Protein AF-G0V3M5-F1 (afdb_monomer_lite)

Structure (mmCIF, N/CA/C/O backbone):
data_AF-G0V3M5-F1
#
_entry.id   AF-G0V3M5-F1
#
loop_
_atom_site.group_PDB
_atom_site.id
_atom_site.type_symbol
_atom_site.label_atom_id
_atom_site.label_alt_id
_atom_site.label_comp_id
_atom_site.label_asym_id
_atom_site.label_entity_id
_atom_site.label_seq_id
_atom_site.pdbx_PDB_ins_code
_atom_site.Cartn_x
_atom_site.Cartn_y
_atom_site.Cartn_z
_atom_site.occupancy
_atom_site.B_iso_or_equiv
_atom_site.auth_seq_id
_atom_site.auth_comp_id
_atom_site.auth_asym_id
_atom_site.auth_atom_id
_atom_site.pdbx_PDB_model_num
ATOM 1 N N . MET A 1 1 ? 0.904 14.047 -13.981 1.00 62.62 1 MET A N 1
ATOM 2 C CA . MET A 1 1 ? 0.306 12.936 -13.201 1.00 62.62 1 MET A CA 1
ATOM 3 C C . MET A 1 1 ? 0.447 13.258 -11.720 1.00 62.62 1 MET A C 1
ATOM 5 O O . MET A 1 1 ? 1.493 13.767 -11.342 1.00 62.62 1 MET A O 1
ATOM 9 N N . LYS A 1 2 ? -0.575 13.014 -10.887 1.00 81.75 2 LYS A N 1
ATOM 10 C CA . LYS A 1 2 ? -0.431 13.123 -9.425 1.00 81.75 2 LYS A CA 1
ATOM 11 C C . LYS A 1 2 ? 0.269 11.858 -8.929 1.00 81.75 2 LYS A C 1
ATOM 13 O O . LYS A 1 2 ? -0.307 10.771 -9.003 1.00 81.75 2 LYS A O 1
ATOM 18 N N . GLY A 1 3 ? 1.508 11.997 -8.483 1.00 91.19 3 GLY A N 1
ATOM 19 C CA . GLY A 1 3 ? 2.320 10.881 -8.019 1.00 91.19 3 GLY A CA 1
ATOM 20 C C . GLY A 1 3 ? 3.191 11.259 -6.835 1.00 91.19 3 GLY A C 1
ATOM 21 O O . GLY A 1 3 ? 3.310 12.428 -6.476 1.00 91.19 3 GLY A O 1
ATOM 22 N N . GLU A 1 4 ? 3.764 10.241 -6.214 1.00 96.38 4 GLU A N 1
ATOM 23 C CA . GLU A 1 4 ? 4.657 10.360 -5.067 1.00 96.38 4 GLU A CA 1
ATOM 24 C C . GLU A 1 4 ? 5.921 9.543 -5.343 1.00 96.38 4 GLU A C 1
ATOM 26 O O . GLU A 1 4 ? 5.825 8.427 -5.849 1.00 96.38 4 GLU A O 1
ATOM 31 N N . GLY A 1 5 ? 7.095 10.083 -5.009 1.00 97.88 5 GLY A N 1
ATOM 32 C CA . GLY A 1 5 ? 8.361 9.367 -5.171 1.00 97.88 5 GLY A CA 1
ATOM 33 C C . GLY A 1 5 ? 8.412 8.088 -4.331 1.00 97.88 5 GLY A C 1
ATOM 34 O O . GLY A 1 5 ? 7.987 8.078 -3.171 1.00 97.88 5 GLY A O 1
ATOM 35 N N . VAL A 1 6 ? 8.952 7.016 -4.911 1.00 98.00 6 VAL A N 1
ATOM 36 C CA . VAL A 1 6 ? 9.089 5.701 -4.273 1.00 98.00 6 VAL A CA 1
ATOM 37 C C . VAL A 1 6 ? 10.515 5.174 -4.443 1.00 98.00 6 VAL A C 1
ATOM 39 O O . VAL A 1 6 ? 11.160 5.418 -5.462 1.00 98.00 6 VAL A O 1
ATOM 42 N N . SER A 1 7 ? 11.037 4.463 -3.439 1.00 97.94 7 SER A N 1
ATOM 43 C CA . SER A 1 7 ? 12.402 3.937 -3.508 1.00 97.94 7 SER A CA 1
ATOM 44 C C . SER A 1 7 ? 12.524 2.850 -4.575 1.00 97.94 7 SER A C 1
ATOM 46 O O . SER A 1 7 ? 11.637 2.006 -4.730 1.00 97.94 7 SER A O 1
ATOM 48 N N . LEU A 1 8 ? 13.671 2.802 -5.260 1.00 97.62 8 LEU A N 1
ATOM 49 C CA . LEU A 1 8 ? 13.979 1.732 -6.212 1.00 97.62 8 LEU A CA 1
ATOM 50 C C . LEU A 1 8 ? 13.860 0.344 -5.571 1.00 97.62 8 LEU A C 1
ATOM 52 O O . LEU A 1 8 ? 13.406 -0.602 -6.211 1.00 97.62 8 LEU A O 1
ATOM 56 N N . LYS A 1 9 ? 14.238 0.224 -4.293 1.00 98.00 9 LYS A N 1
ATOM 57 C CA . LYS A 1 9 ? 14.103 -1.016 -3.526 1.00 98.00 9 LYS A CA 1
ATOM 58 C C . LYS A 1 9 ? 12.649 -1.490 -3.481 1.00 98.00 9 LYS A C 1
ATOM 60 O O . LYS A 1 9 ? 12.415 -2.665 -3.746 1.00 98.00 9 LYS A O 1
ATOM 65 N N . THR A 1 10 ? 11.695 -0.597 -3.220 1.00 98.38 10 THR A N 1
ATOM 66 C CA . THR A 1 10 ? 10.259 -0.926 -3.220 1.00 98.38 10 THR A CA 1
ATOM 67 C C . THR A 1 10 ? 9.824 -1.448 -4.592 1.00 98.38 10 THR A C 1
ATOM 69 O O . THR A 1 10 ? 9.231 -2.520 -4.693 1.00 98.38 10 THR A O 1
ATOM 72 N N . VAL A 1 11 ? 10.183 -0.730 -5.664 1.00 98.44 11 VAL A N 1
ATOM 73 C CA . VAL A 1 11 ? 9.822 -1.102 -7.043 1.00 98.44 11 VAL A CA 1
ATOM 74 C C . VAL A 1 11 ? 10.392 -2.473 -7.407 1.00 98.44 11 VAL A C 1
ATOM 76 O O . VAL A 1 11 ? 9.650 -3.330 -7.874 1.00 98.44 11 VAL A O 1
ATOM 79 N N . LYS A 1 12 ? 11.675 -2.728 -7.113 1.00 98.12 12 LYS A N 1
ATOM 80 C CA . LYS A 1 12 ? 12.332 -4.022 -7.372 1.00 98.12 12 LYS A CA 1
ATOM 81 C C . LYS A 1 12 ? 11.656 -5.203 -6.670 1.00 98.12 12 LYS A C 1
ATOM 83 O O . LYS A 1 12 ? 11.641 -6.297 -7.219 1.00 98.12 12 LYS A O 1
ATOM 88 N N . HIS A 1 13 ? 11.120 -5.009 -5.465 1.00 98.25 13 HIS A N 1
ATOM 89 C CA . HIS A 1 13 ? 10.474 -6.099 -4.726 1.00 98.25 13 HIS A CA 1
ATOM 90 C C . HIS A 1 13 ? 9.042 -6.370 -5.200 1.00 98.25 13 HIS A C 1
ATOM 92 O O . HIS A 1 13 ? 8.600 -7.522 -5.152 1.00 98.25 13 HIS A O 1
ATOM 98 N N . LEU A 1 14 ? 8.323 -5.334 -5.644 1.00 98.50 14 LEU A N 1
ATOM 99 C CA . LEU A 1 14 ? 6.891 -5.412 -5.939 1.00 98.50 14 LEU A CA 1
ATOM 100 C C . LEU A 1 14 ? 6.554 -5.576 -7.417 1.00 98.50 14 LEU A C 1
ATOM 102 O O . LEU A 1 14 ? 5.487 -6.109 -7.717 1.00 98.50 14 LEU A O 1
ATOM 106 N N . VAL A 1 15 ? 7.430 -5.158 -8.326 1.00 98.62 15 VAL A N 1
ATOM 107 C CA . VAL A 1 15 ? 7.317 -5.503 -9.746 1.00 98.62 15 VAL A CA 1
ATOM 108 C C . VAL A 1 15 ? 7.623 -6.995 -9.920 1.00 98.62 15 VAL A C 1
ATOM 110 O O . VAL A 1 15 ? 8.511 -7.538 -9.257 1.00 98.62 15 VAL A O 1
ATOM 113 N N . LYS A 1 16 ? 6.838 -7.677 -10.760 1.00 98.50 16 LYS A N 1
ATOM 114 C CA . LYS A 1 16 ? 6.982 -9.108 -11.055 1.00 98.50 16 LYS A CA 1
ATOM 115 C C . LYS A 1 16 ? 8.360 -9.425 -11.640 1.00 98.50 16 LYS A C 1
ATOM 117 O O . LYS A 1 16 ? 8.959 -8.611 -12.338 1.00 98.50 16 LYS A O 1
ATOM 122 N N . GLU A 1 17 ? 8.864 -10.617 -11.336 1.00 96.31 17 GLU A N 1
ATOM 123 C CA . GLU A 1 17 ? 10.226 -11.040 -11.682 1.00 96.31 17 GLU A CA 1
ATOM 124 C C . GLU A 1 17 ? 10.474 -11.145 -13.196 1.00 96.31 17 GLU A C 1
ATOM 126 O O . GLU A 1 17 ? 11.623 -11.120 -13.631 1.00 96.31 17 GLU A O 1
ATOM 131 N N . ASP A 1 18 ? 9.415 -11.237 -14.004 1.00 96.69 18 ASP A N 1
ATOM 132 C CA . ASP A 1 18 ? 9.469 -11.282 -15.468 1.00 96.69 18 ASP A CA 1
ATOM 133 C C . ASP A 1 18 ? 9.670 -9.898 -16.118 1.00 96.69 18 ASP A C 1
ATOM 135 O O . ASP A 1 18 ? 9.758 -9.793 -17.343 1.00 96.69 18 ASP A O 1
ATOM 139 N N . LYS A 1 19 ? 9.765 -8.825 -15.320 1.00 97.44 19 LYS A N 1
ATOM 140 C CA . LYS A 1 19 ? 9.989 -7.452 -15.791 1.00 9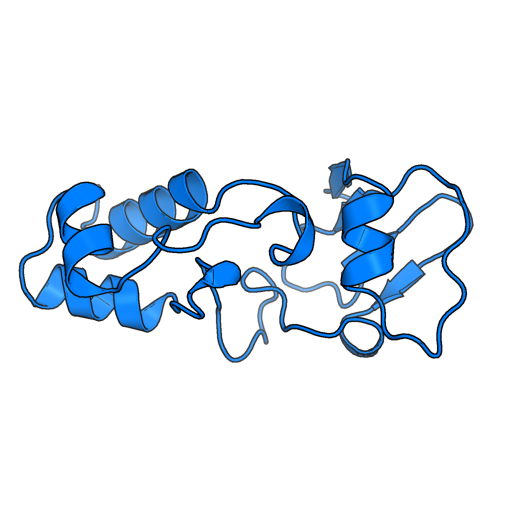7.44 19 LYS A CA 1
ATOM 141 C C . LYS A 1 19 ? 11.376 -6.941 -15.397 1.00 97.44 19 LYS A C 1
ATOM 143 O O . LYS A 1 19 ? 11.836 -7.106 -14.269 1.00 97.44 19 LYS A O 1
ATOM 148 N N . LEU A 1 20 ? 12.030 -6.233 -16.320 1.00 96.19 20 LEU A N 1
ATOM 149 C CA . LEU A 1 20 ? 13.317 -5.585 -16.063 1.00 96.19 20 LEU A CA 1
ATOM 150 C C . LEU A 1 20 ? 13.132 -4.252 -15.328 1.00 96.19 20 LEU A C 1
ATOM 152 O O . LEU A 1 20 ? 12.690 -3.276 -15.931 1.00 96.19 20 LEU A O 1
ATOM 156 N N . VAL A 1 21 ? 13.578 -4.179 -14.071 1.00 97.44 21 VAL A N 1
ATOM 157 C CA . VAL A 1 21 ? 13.591 -2.932 -13.290 1.00 97.44 21 VAL A CA 1
ATOM 158 C C . VAL A 1 21 ? 14.910 -2.177 -13.450 1.00 97.44 21 VAL A C 1
ATOM 160 O O . VAL A 1 21 ? 15.922 -2.539 -12.848 1.00 97.44 21 VAL A O 1
ATOM 163 N N . LYS A 1 22 ? 14.885 -1.093 -14.238 1.00 97.00 22 LYS A N 1
ATOM 164 C CA . LYS A 1 22 ? 16.022 -0.171 -14.421 1.00 97.00 22 LYS A CA 1
ATOM 165 C C . LYS A 1 22 ? 16.311 0.634 -13.150 1.00 97.00 22 LYS A C 1
ATOM 167 O O . LYS A 1 22 ? 15.383 0.938 -12.402 1.00 97.00 22 LYS A O 1
ATOM 172 N N . ASP A 1 23 ? 17.571 1.014 -12.946 1.00 97.12 23 ASP A N 1
ATOM 173 C CA . ASP A 1 23 ? 18.017 1.901 -11.862 1.00 97.12 23 ASP A CA 1
ATOM 174 C C . ASP A 1 23 ? 17.672 3.365 -12.188 1.00 97.12 23 ASP A C 1
ATOM 176 O O . ASP A 1 23 ? 18.451 4.086 -12.805 1.00 97.12 23 ASP A O 1
ATOM 180 N N . LEU A 1 24 ? 16.434 3.754 -11.877 1.00 96.56 24 LEU A N 1
ATOM 181 C CA . LEU A 1 24 ? 15.848 5.063 -12.170 1.00 96.56 24 LEU A CA 1
ATOM 182 C C . LEU A 1 24 ? 15.083 5.589 -10.952 1.00 96.56 24 LEU A C 1
ATOM 184 O O . LEU A 1 24 ? 14.724 4.837 -10.040 1.00 96.56 24 LEU A O 1
ATOM 188 N N . ASN A 1 25 ? 14.754 6.880 -10.984 1.00 97.06 25 ASN A N 1
ATOM 189 C CA . ASN A 1 25 ? 13.802 7.469 -10.051 1.00 97.06 25 ASN A CA 1
ATOM 190 C C . ASN A 1 25 ? 12.377 7.097 -10.464 1.00 97.06 25 ASN A C 1
ATOM 192 O O . ASN A 1 25 ? 11.934 7.431 -11.562 1.00 97.06 25 ASN A O 1
ATOM 196 N N . TYR A 1 26 ? 11.654 6.428 -9.568 1.00 98.25 26 TYR A N 1
ATOM 197 C CA . TYR A 1 26 ? 10.266 6.044 -9.794 1.00 98.25 26 TYR A CA 1
ATOM 198 C C . TYR A 1 26 ? 9.313 6.854 -8.925 1.00 98.25 26 TYR A C 1
ATOM 200 O O . TYR A 1 26 ? 9.624 7.267 -7.806 1.00 98.25 26 TYR A O 1
ATOM 208 N N . SER A 1 27 ? 8.101 7.019 -9.435 1.00 98.44 27 SER A N 1
ATOM 209 C CA . SER A 1 27 ? 6.949 7.518 -8.700 1.00 98.44 27 SER A CA 1
ATOM 210 C C . SER A 1 27 ? 5.809 6.510 -8.758 1.00 98.44 27 SER A C 1
ATOM 212 O O . SER A 1 27 ? 5.647 5.797 -9.747 1.00 98.44 27 SER A O 1
ATOM 214 N N . ILE A 1 28 ? 4.995 6.465 -7.706 1.00 98.44 28 ILE A N 1
ATOM 215 C CA . ILE A 1 28 ? 3.725 5.743 -7.704 1.00 98.44 28 ILE A CA 1
ATOM 216 C C . ILE A 1 28 ? 2.598 6.677 -8.160 1.00 98.44 28 ILE A C 1
ATOM 218 O O . ILE A 1 28 ? 2.472 7.801 -7.672 1.00 98.44 28 ILE A O 1
ATOM 222 N N . CYS A 1 29 ? 1.774 6.234 -9.107 1.00 98.12 29 CYS A N 1
ATOM 223 C CA . CYS A 1 29 ? 0.619 6.987 -9.587 1.00 98.12 29 CYS A CA 1
ATOM 224 C C . CYS A 1 29 ? -0.543 6.863 -8.595 1.00 98.12 29 CYS A C 1
ATOM 226 O O . CYS A 1 29 ? -1.059 5.767 -8.381 1.00 98.12 29 CYS A O 1
ATOM 228 N N . LEU A 1 30 ? -0.992 7.993 -8.042 1.00 96.62 30 LEU A N 1
ATOM 229 C CA . LEU A 1 30 ? -2.044 8.054 -7.019 1.00 96.62 30 LEU A CA 1
ATOM 230 C C . LEU A 1 30 ? -3.458 8.234 -7.591 1.00 96.62 30 LEU A C 1
ATOM 232 O O . LEU A 1 30 ? -4.408 8.357 -6.827 1.00 96.62 30 LEU A O 1
ATOM 236 N N . ASN A 1 31 ? -3.615 8.292 -8.916 1.00 96.69 31 ASN A N 1
ATOM 237 C CA . ASN A 1 31 ? -4.940 8.342 -9.531 1.00 96.69 31 ASN A CA 1
ATOM 238 C C . ASN A 1 31 ? -5.619 6.967 -9.405 1.00 96.69 31 ASN A C 1
ATOM 240 O O . ASN A 1 31 ? -5.057 5.967 -9.861 1.00 96.69 31 ASN A O 1
ATOM 244 N N . GLU A 1 32 ? -6.803 6.933 -8.793 1.00 96.50 32 GLU A N 1
ATOM 245 C CA . GLU A 1 32 ? -7.567 5.711 -8.521 1.00 96.50 32 GLU A CA 1
ATOM 246 C C . GLU A 1 32 ? -8.050 5.020 -9.805 1.00 96.50 32 GLU A C 1
ATOM 248 O O . GLU A 1 32 ? -8.129 3.794 -9.840 1.00 96.50 32 GLU A O 1
ATOM 253 N N . ASP A 1 33 ? -8.298 5.803 -10.861 1.00 96.31 33 ASP A N 1
ATOM 254 C CA . ASP A 1 33 ? -8.810 5.353 -12.167 1.00 96.31 33 ASP A CA 1
ATOM 255 C C . ASP A 1 33 ? -7.712 5.025 -13.182 1.00 96.31 33 ASP A C 1
ATOM 257 O O . ASP A 1 33 ? -7.981 4.738 -14.346 1.00 96.31 33 ASP A O 1
ATOM 261 N N . CYS A 1 34 ? -6.448 5.109 -12.768 1.00 96.31 34 CYS A N 1
ATOM 262 C CA . CYS A 1 34 ? -5.311 4.877 -13.645 1.00 96.31 34 CYS A CA 1
ATOM 263 C C . CYS A 1 34 ? -4.689 3.505 -13.386 1.00 96.31 34 CYS A C 1
ATOM 265 O O . CYS A 1 34 ? -4.255 3.222 -12.267 1.00 96.31 34 CYS A O 1
ATOM 267 N N . ASP A 1 35 ? -4.540 2.701 -14.439 1.00 97.69 35 ASP A N 1
ATOM 268 C CA . ASP A 1 35 ? -3.913 1.376 -14.354 1.00 97.69 35 ASP A CA 1
ATOM 269 C C . ASP A 1 35 ? -2.407 1.419 -14.078 1.00 97.69 35 ASP A C 1
ATOM 271 O O . ASP A 1 35 ? -1.825 0.409 -13.688 1.00 97.69 35 ASP A O 1
ATOM 275 N N . VAL A 1 36 ? -1.761 2.574 -14.260 1.00 98.25 36 VAL A N 1
ATOM 276 C CA . VAL A 1 36 ? -0.348 2.757 -13.918 1.00 98.25 36 VAL A CA 1
ATOM 277 C C . VAL A 1 36 ? -0.173 2.658 -12.407 1.00 98.25 36 VAL A C 1
ATOM 279 O O . VAL A 1 36 ? -0.853 3.347 -11.643 1.00 98.25 36 VAL A O 1
ATOM 282 N N . VAL A 1 37 ? 0.776 1.831 -11.976 1.00 98.44 37 VAL A N 1
ATOM 283 C CA . VAL A 1 37 ? 1.226 1.748 -10.586 1.00 98.44 37 VAL A CA 1
ATOM 284 C C . VAL A 1 37 ? 2.506 2.547 -10.432 1.00 98.44 37 VAL A C 1
ATOM 286 O O . VAL A 1 37 ? 2.473 3.582 -9.777 1.00 98.44 37 VAL A O 1
ATOM 289 N N . TYR A 1 38 ? 3.591 2.135 -11.081 1.00 98.62 38 TYR A N 1
ATOM 290 C CA . TYR A 1 38 ? 4.877 2.828 -11.021 1.00 98.62 38 TYR A CA 1
ATOM 291 C C . TYR A 1 38 ? 5.238 3.420 -12.373 1.00 98.62 38 TYR A C 1
ATOM 293 O O . TYR A 1 38 ? 4.935 2.838 -13.412 1.00 98.62 38 TYR A O 1
ATOM 301 N N . TYR A 1 39 ? 5.916 4.558 -12.362 1.00 98.19 39 TYR A N 1
ATOM 302 C CA . TYR A 1 39 ? 6.441 5.170 -13.573 1.00 98.19 39 TYR A CA 1
ATOM 303 C C . TYR A 1 39 ? 7.750 5.907 -13.298 1.00 98.19 39 TYR A C 1
ATOM 305 O O . TYR A 1 39 ? 7.975 6.407 -12.194 1.00 98.19 39 TYR A O 1
ATOM 313 N N . SER A 1 40 ? 8.595 5.961 -14.315 1.00 97.06 40 SER A N 1
ATOM 314 C CA . SER A 1 40 ? 9.746 6.849 -14.457 1.00 97.06 40 SER A CA 1
ATOM 315 C C . SER A 1 40 ? 9.644 7.556 -15.814 1.00 97.06 40 SER A C 1
ATOM 317 O O . SER A 1 40 ? 8.634 7.411 -16.507 1.00 97.06 40 SER A O 1
ATOM 319 N N . ASP A 1 41 ? 10.675 8.301 -16.208 1.00 92.88 41 ASP A N 1
ATOM 320 C CA . ASP A 1 41 ? 10.718 8.953 -17.525 1.00 92.88 41 ASP A CA 1
ATOM 321 C C . ASP A 1 41 ? 10.748 7.940 -18.691 1.00 92.88 41 ASP A C 1
ATOM 323 O O . ASP A 1 41 ? 10.246 8.230 -19.773 1.00 92.88 41 ASP A O 1
ATOM 327 N N . ASP A 1 42 ? 11.254 6.724 -18.446 1.00 94.62 42 ASP A N 1
ATOM 328 C CA . ASP A 1 42 ? 11.495 5.705 -19.480 1.00 94.62 42 ASP A CA 1
ATOM 329 C C . ASP A 1 42 ? 10.612 4.456 -19.360 1.00 94.62 42 ASP A C 1
ATOM 331 O O . ASP A 1 42 ? 10.534 3.656 -20.296 1.00 94.62 42 ASP A O 1
ATOM 335 N N . VAL A 1 43 ? 10.048 4.193 -18.177 1.00 96.81 43 VAL A N 1
ATOM 336 C CA . VAL A 1 43 ? 9.425 2.901 -17.860 1.00 96.81 43 VAL A CA 1
ATOM 337 C C . VAL A 1 43 ? 8.122 3.101 -17.106 1.00 96.81 43 VAL A C 1
ATOM 339 O O . VAL A 1 43 ? 8.027 3.923 -16.198 1.00 96.81 43 VAL A O 1
ATOM 342 N N . ILE A 1 44 ? 7.119 2.298 -17.452 1.00 98.06 44 ILE A N 1
ATOM 343 C CA . ILE A 1 44 ? 5.813 2.264 -16.798 1.00 98.06 44 ILE A CA 1
ATOM 344 C C . ILE A 1 44 ? 5.513 0.821 -16.396 1.00 98.06 44 ILE A C 1
ATOM 346 O O . ILE A 1 44 ? 5.666 -0.089 -17.205 1.00 98.06 44 ILE A O 1
ATOM 350 N N . TYR A 1 45 ? 5.034 0.639 -15.168 1.00 98.56 45 TYR A N 1
ATOM 351 C CA . TYR A 1 45 ? 4.487 -0.618 -14.664 1.00 98.56 45 TYR A CA 1
ATOM 352 C C . TYR A 1 45 ? 3.022 -0.422 -14.298 1.00 98.56 45 TYR A C 1
ATOM 354 O O . TYR A 1 45 ? 2.675 0.486 -13.532 1.00 98.56 45 TYR A O 1
ATOM 362 N N . LYS A 1 46 ? 2.155 -1.273 -14.836 1.00 98.56 46 LYS A N 1
ATOM 363 C CA . LYS A 1 46 ? 0.714 -1.274 -14.579 1.00 98.56 46 LYS A CA 1
ATOM 364 C C . LYS A 1 46 ? 0.347 -2.227 -13.442 1.00 98.56 46 LYS A C 1
ATOM 366 O O . LYS A 1 46 ? 1.188 -2.962 -12.930 1.00 98.56 46 LYS A O 1
ATOM 371 N N . LYS A 1 47 ? -0.933 -2.244 -13.060 1.00 98.31 47 LYS A N 1
ATOM 372 C CA . LYS A 1 47 ? -1.496 -3.177 -12.063 1.00 98.31 47 LYS A CA 1
ATOM 373 C C . LYS A 1 47 ? -1.128 -4.638 -12.347 1.00 98.31 47 LYS A C 1
ATOM 375 O O . LYS A 1 47 ? -0.839 -5.384 -11.421 1.00 98.31 47 LYS A O 1
ATOM 380 N N . GLU A 1 48 ? -1.106 -5.033 -13.616 1.00 97.75 48 GLU A N 1
ATOM 381 C CA . GLU A 1 48 ? -0.749 -6.393 -14.035 1.00 97.75 48 GLU A CA 1
ATOM 382 C C . GLU A 1 48 ? 0.743 -6.720 -13.887 1.00 97.75 48 GLU A C 1
ATOM 384 O O . GLU A 1 48 ? 1.094 -7.895 -13.838 1.00 97.75 48 GLU A O 1
ATOM 389 N N . ASP A 1 49 ? 1.615 -5.718 -13.774 1.00 98.62 49 ASP A N 1
ATOM 390 C CA . ASP A 1 49 ? 3.065 -5.892 -13.641 1.00 98.62 49 ASP A CA 1
ATOM 391 C C . ASP A 1 49 ? 3.523 -5.970 -12.176 1.00 98.62 49 ASP A C 1
ATOM 393 O O . ASP A 1 49 ? 4.706 -6.182 -11.913 1.00 98.62 49 ASP A O 1
ATOM 397 N N . VAL A 1 50 ? 2.617 -5.789 -11.208 1.00 98.38 50 VAL A N 1
ATOM 398 C CA . VAL A 1 50 ? 2.938 -5.803 -9.772 1.00 98.38 50 VAL A CA 1
ATOM 399 C C . VAL A 1 50 ? 2.337 -7.011 -9.055 1.00 98.38 50 VAL A C 1
ATOM 401 O O . VAL A 1 50 ? 1.322 -7.573 -9.463 1.00 98.38 50 VAL A O 1
ATOM 404 N N . LYS A 1 51 ? 2.985 -7.438 -7.969 1.00 98.38 51 LYS A N 1
ATOM 405 C CA . LYS A 1 51 ? 2.650 -8.660 -7.214 1.00 98.38 51 LYS A CA 1
ATOM 406 C C . LYS A 1 51 ? 1.426 -8.521 -6.308 1.00 98.38 51 LYS A C 1
ATOM 408 O O . LYS A 1 51 ? 0.908 -9.527 -5.830 1.00 98.38 51 LYS A O 1
ATOM 413 N N . VAL A 1 52 ? 0.992 -7.293 -6.023 1.00 98.06 52 VAL A N 1
ATOM 414 C CA . VAL A 1 52 ? -0.078 -7.002 -5.058 1.00 98.06 52 VAL A CA 1
ATOM 415 C C . VAL A 1 52 ? -1.073 -5.987 -5.624 1.00 98.06 52 VAL A C 1
ATOM 417 O O . VAL A 1 52 ? -0.662 -5.075 -6.345 1.00 98.06 52 VAL A O 1
ATOM 420 N N . PRO A 1 53 ? -2.369 -6.087 -5.274 1.00 98.06 53 PRO A N 1
ATOM 421 C CA . PRO A 1 53 ? -3.328 -5.033 -5.579 1.00 98.06 53 PRO A CA 1
ATOM 422 C C . PRO A 1 53 ? -2.959 -3.756 -4.818 1.00 98.06 53 PRO A C 1
ATOM 424 O O . PRO A 1 53 ? -2.567 -3.807 -3.653 1.00 98.06 53 PRO A O 1
ATOM 427 N N . VAL A 1 54 ? -3.099 -2.601 -5.464 1.00 98.00 54 VAL A N 1
ATOM 428 C CA . VAL A 1 54 ? -2.775 -1.299 -4.866 1.00 98.00 54 VAL A CA 1
ATOM 429 C C . VAL A 1 54 ? -4.055 -0.684 -4.309 1.00 98.00 54 VAL A C 1
ATOM 431 O O . VAL A 1 54 ? -4.882 -0.222 -5.080 1.00 98.00 54 VAL A O 1
ATOM 434 N N . TRP A 1 55 ? -4.225 -0.684 -2.984 1.00 97.12 55 TRP A N 1
ATOM 435 C CA . TRP A 1 55 ? -5.515 -0.449 -2.302 1.00 97.12 55 TRP A CA 1
ATOM 436 C C . TRP A 1 55 ? -6.310 0.797 -2.715 1.00 97.12 55 TRP A C 1
ATOM 438 O O . TRP A 1 55 ? -7.536 0.775 -2.642 1.00 97.12 55 TRP A O 1
ATOM 448 N N . PHE A 1 56 ? -5.637 1.871 -3.134 1.00 95.44 56 PHE A N 1
ATOM 449 C CA . PHE A 1 56 ? -6.281 3.116 -3.563 1.00 95.44 56 PHE A CA 1
ATOM 450 C C . PHE A 1 56 ? -6.658 3.123 -5.053 1.00 95.44 56 PHE A C 1
ATOM 452 O O . PHE A 1 56 ? -7.167 4.118 -5.550 1.00 95.44 56 PHE A O 1
ATOM 459 N N . LYS A 1 57 ? -6.404 2.048 -5.804 1.00 97.25 57 LYS A N 1
ATOM 460 C CA . LYS A 1 57 ? -6.975 1.869 -7.145 1.00 97.25 57 LYS A CA 1
ATOM 461 C C . LYS A 1 57 ? -8.437 1.459 -7.009 1.00 97.25 57 LYS A C 1
ATOM 463 O O . LYS A 1 57 ? -8.770 0.660 -6.132 1.00 97.25 57 LYS A O 1
ATOM 468 N N . ARG A 1 58 ? -9.311 2.006 -7.860 1.00 96.00 58 ARG A N 1
ATOM 469 C CA . ARG A 1 58 ? -10.770 1.847 -7.732 1.00 96.00 58 ARG A CA 1
ATOM 470 C C . ARG A 1 58 ? -11.189 0.377 -7.666 1.00 96.00 58 ARG A C 1
ATOM 472 O O . ARG A 1 58 ? -12.036 0.018 -6.852 1.00 96.00 58 ARG A O 1
ATOM 479 N N . ASP A 1 59 ? -10.568 -0.454 -8.494 1.00 95.94 59 ASP A N 1
ATOM 480 C CA . ASP A 1 59 ? -10.839 -1.882 -8.655 1.00 95.94 59 ASP A CA 1
ATOM 481 C C . ASP A 1 59 ? -9.935 -2.791 -7.804 1.00 95.94 59 ASP A C 1
ATOM 483 O O . ASP A 1 59 ? -9.911 -4.005 -8.003 1.00 95.94 59 ASP A O 1
ATOM 487 N N . ALA A 1 60 ? -9.182 -2.236 -6.847 1.00 97.31 60 ALA A N 1
ATOM 488 C CA . ALA A 1 60 ? -8.313 -3.028 -5.990 1.00 97.31 60 ALA A CA 1
ATOM 489 C C . ALA A 1 60 ? -9.115 -4.038 -5.161 1.00 97.31 60 ALA A C 1
ATOM 491 O O . ALA A 1 60 ? -9.967 -3.667 -4.351 1.00 97.31 60 ALA A O 1
ATOM 492 N N . ASN A 1 61 ? -8.791 -5.318 -5.332 1.00 96.31 61 ASN A N 1
ATOM 493 C CA . ASN A 1 61 ? -9.376 -6.403 -4.565 1.00 96.31 61 ASN A CA 1
ATOM 494 C C . ASN A 1 61 ? -8.312 -7.469 -4.237 1.00 96.31 61 ASN A C 1
ATOM 496 O O . ASN A 1 61 ? -7.742 -8.051 -5.161 1.00 96.31 61 ASN A O 1
ATOM 500 N N . PRO A 1 62 ? -8.045 -7.753 -2.950 1.00 97.62 62 PRO A N 1
ATOM 501 C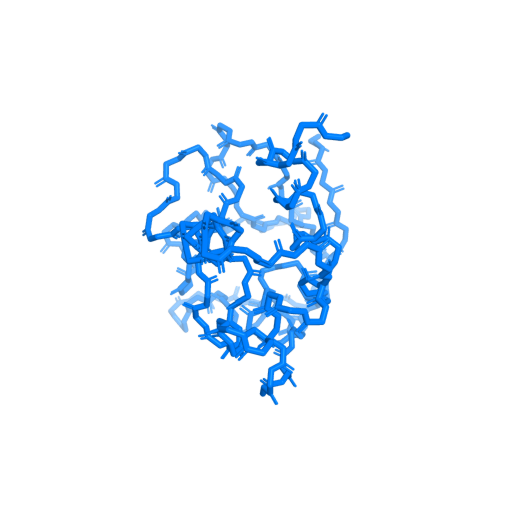 CA . PRO A 1 62 ? -8.523 -7.023 -1.767 1.00 97.62 62 PRO A CA 1
ATOM 502 C C . PRO A 1 62 ? -7.841 -5.651 -1.590 1.00 97.62 62 PRO A C 1
ATOM 504 O O . PRO A 1 62 ? -6.762 -5.393 -2.127 1.00 97.62 62 PRO A O 1
ATOM 507 N N . LYS A 1 63 ? -8.446 -4.771 -0.780 1.00 97.94 63 LYS A N 1
ATOM 508 C CA . LYS A 1 63 ? -7.882 -3.459 -0.407 1.00 97.94 63 LYS A CA 1
ATOM 509 C C . LYS A 1 63 ? -6.998 -3.562 0.834 1.00 97.94 63 LYS A C 1
ATOM 511 O O . LYS A 1 63 ? -7.444 -3.280 1.945 1.00 97.94 63 LYS A O 1
ATOM 516 N N . TYR A 1 64 ? -5.750 -3.992 0.659 1.00 98.38 64 TYR A N 1
ATOM 517 C CA . TYR A 1 64 ? -4.790 -4.083 1.763 1.00 98.38 64 TYR A CA 1
ATOM 518 C C . TYR A 1 64 ? -4.335 -2.705 2.248 1.00 98.38 64 TYR A C 1
ATOM 520 O O . TYR A 1 64 ? -3.656 -1.978 1.529 1.00 98.38 64 TYR A O 1
ATOM 528 N N . ILE A 1 65 ? -4.621 -2.385 3.507 1.00 98.38 65 ILE A N 1
ATOM 529 C CA . ILE A 1 65 ? -4.112 -1.176 4.161 1.00 98.38 65 ILE A CA 1
ATOM 530 C C . ILE A 1 65 ? -2.764 -1.472 4.821 1.00 98.38 65 ILE A C 1
ATOM 532 O O . ILE A 1 65 ? -1.794 -0.742 4.621 1.00 98.38 65 ILE A O 1
ATOM 536 N N . CYS A 1 66 ? -2.651 -2.596 5.539 1.00 98.50 66 CYS A N 1
ATOM 537 C CA . CYS A 1 66 ? -1.367 -3.105 6.024 1.00 98.50 66 CYS A CA 1
ATOM 538 C C . CYS A 1 66 ? -0.934 -4.313 5.192 1.00 98.50 66 CYS A C 1
ATOM 540 O O . CYS A 1 66 ? -1.293 -5.448 5.495 1.00 98.50 66 CYS A O 1
ATOM 542 N N . TYR A 1 67 ? -0.098 -4.081 4.181 1.00 98.25 67 TYR A N 1
ATOM 543 C CA . TYR A 1 67 ? 0.431 -5.151 3.326 1.00 98.25 67 TYR A CA 1
ATOM 544 C C . TYR A 1 67 ? 1.264 -6.187 4.086 1.00 98.25 67 TYR A C 1
ATOM 546 O O . TYR A 1 67 ? 1.233 -7.366 3.751 1.00 98.25 67 TYR A O 1
ATOM 554 N N . CYS A 1 68 ? 1.982 -5.768 5.132 1.00 97.94 68 CYS A N 1
ATOM 555 C CA . CYS A 1 68 ? 2.855 -6.662 5.897 1.00 97.94 68 CYS A CA 1
ATOM 556 C C . CYS A 1 68 ? 2.070 -7.737 6.660 1.00 97.94 68 CYS A C 1
ATOM 558 O O . CYS A 1 68 ? 2.487 -8.888 6.701 1.00 97.94 68 CYS A O 1
ATOM 560 N N . SER A 1 69 ? 0.933 -7.353 7.243 1.00 97.94 69 SER A N 1
ATOM 561 C CA . SER A 1 69 ? 0.059 -8.255 8.001 1.00 97.94 69 SER A CA 1
ATOM 562 C C . SER A 1 69 ? -1.170 -8.704 7.199 1.00 97.94 69 SER A C 1
ATOM 564 O O . SER A 1 69 ? -2.046 -9.346 7.762 1.00 97.94 69 SER A O 1
ATOM 566 N N . ARG A 1 70 ? -1.260 -8.343 5.909 1.00 97.56 70 ARG A N 1
ATOM 567 C CA . ARG A 1 70 ? -2.428 -8.568 5.037 1.00 97.56 70 ARG A CA 1
ATOM 568 C C . ARG A 1 70 ? -3.764 -8.091 5.634 1.00 97.56 70 ARG A C 1
ATOM 570 O O . ARG A 1 70 ? -4.795 -8.705 5.395 1.00 97.56 70 ARG A 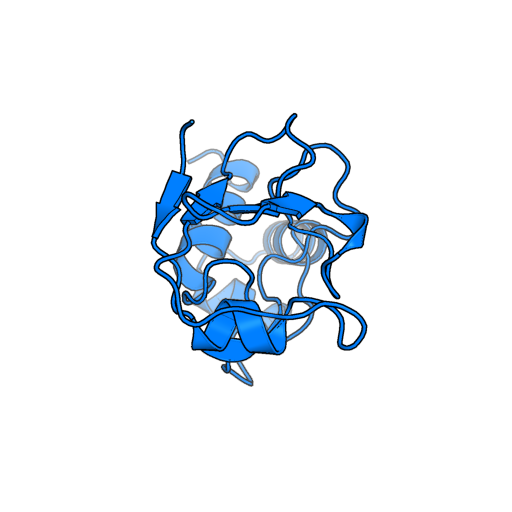O 1
ATOM 577 N N . VAL A 1 71 ? -3.751 -6.973 6.364 1.00 98.56 71 VAL A N 1
ATOM 578 C CA . VAL A 1 71 ? -4.971 -6.360 6.925 1.00 98.56 71 VAL A CA 1
ATOM 579 C C . VAL A 1 71 ? -5.625 -5.470 5.877 1.00 98.56 71 VAL A C 1
ATOM 581 O O . VAL A 1 71 ? -4.971 -4.590 5.303 1.00 98.56 71 VAL A O 1
ATOM 584 N N . THR A 1 72 ? -6.910 -5.697 5.638 1.00 98.69 72 THR A N 1
ATOM 585 C CA . THR A 1 72 ? -7.729 -4.971 4.666 1.00 98.69 72 THR A CA 1
ATOM 586 C C . THR A 1 72 ? -8.454 -3.776 5.280 1.00 98.69 72 THR A C 1
ATOM 588 O O . THR A 1 72 ? -8.549 -3.639 6.498 1.00 98.69 72 THR A O 1
ATOM 591 N N . GLU A 1 73 ? -8.989 -2.900 4.429 1.00 98.44 73 GLU A N 1
ATOM 592 C CA . GLU A 1 73 ? -9.900 -1.833 4.859 1.00 98.44 73 GLU A CA 1
ATOM 593 C C . GLU A 1 73 ? -11.114 -2.396 5.621 1.00 98.44 73 GLU A C 1
ATOM 595 O O . GLU A 1 73 ? -11.496 -1.850 6.654 1.00 98.44 73 GLU A O 1
ATOM 600 N N . GLU A 1 74 ? -11.663 -3.527 5.166 1.00 98.44 74 GLU A N 1
ATOM 601 C CA . GLU A 1 74 ? -12.811 -4.178 5.808 1.00 98.44 74 GLU A CA 1
ATOM 602 C C . GLU A 1 74 ? -12.453 -4.763 7.185 1.00 98.44 74 GLU A C 1
ATOM 604 O O . GLU A 1 74 ? -13.262 -4.703 8.104 1.00 98.44 74 GLU A O 1
ATOM 609 N N . ASP A 1 75 ? -11.233 -5.279 7.376 1.00 98.69 75 ASP A N 1
ATOM 610 C CA . ASP A 1 75 ? -10.769 -5.720 8.702 1.00 98.69 75 ASP A CA 1
ATOM 611 C C . ASP A 1 75 ? -10.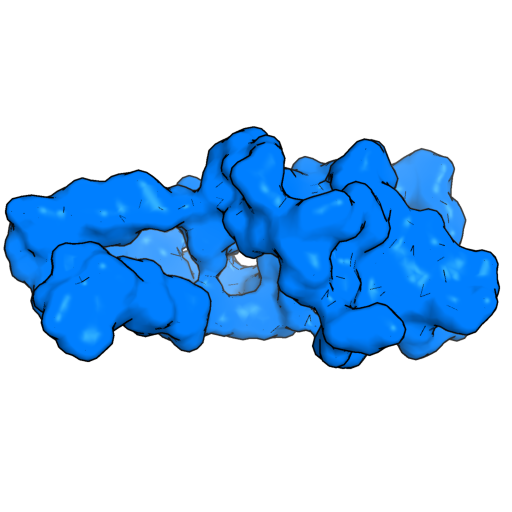721 -4.561 9.704 1.00 98.69 75 ASP A C 1
ATOM 613 O O . ASP A 1 75 ? -11.087 -4.726 10.867 1.00 98.69 75 ASP A O 1
ATOM 617 N N . ILE A 1 76 ? -10.270 -3.384 9.258 1.00 98.56 76 ILE A N 1
ATOM 618 C CA . ILE A 1 76 ? -10.217 -2.180 10.097 1.00 98.56 76 ILE A CA 1
ATOM 619 C C . ILE A 1 76 ? -11.633 -1.702 10.411 1.00 98.56 76 ILE A C 1
ATOM 621 O O . ILE A 1 76 ? -11.923 -1.397 11.565 1.00 98.56 76 ILE A O 1
ATOM 625 N N . LYS A 1 77 ? -12.519 -1.681 9.411 1.00 98.50 77 LYS A N 1
ATOM 626 C CA . LYS A 1 77 ? -13.931 -1.341 9.595 1.00 98.50 77 LYS A CA 1
ATOM 627 C C . LYS A 1 77 ? -14.595 -2.258 10.629 1.00 98.50 77 LYS A C 1
ATOM 629 O O . LYS A 1 77 ? -15.152 -1.751 11.596 1.00 98.50 77 LYS A O 1
ATOM 634 N N . ARG A 1 78 ? -14.444 -3.582 10.500 1.00 98.56 78 ARG A N 1
ATOM 635 C CA . ARG A 1 78 ? -14.943 -4.548 11.495 1.00 98.56 78 ARG A CA 1
ATOM 636 C C . ARG A 1 78 ? -14.353 -4.313 12.882 1.00 98.56 78 ARG A C 1
ATOM 638 O O . ARG A 1 78 ? -15.068 -4.364 13.871 1.00 98.56 78 ARG A O 1
ATOM 645 N N . ALA A 1 79 ? -13.057 -4.008 12.976 1.00 98.56 79 ALA A N 1
ATOM 646 C CA . ALA A 1 79 ? -12.438 -3.704 14.264 1.00 98.56 79 ALA A CA 1
ATOM 647 C C . ALA A 1 79 ? -13.076 -2.478 14.944 1.00 98.56 79 ALA A C 1
ATOM 649 O O . ALA A 1 79 ? -13.220 -2.490 16.167 1.00 98.56 79 ALA A O 1
ATOM 650 N N . ILE A 1 80 ? -13.449 -1.451 14.169 1.00 98.25 80 ILE A N 1
ATOM 651 C CA . ILE A 1 80 ? -14.158 -0.251 14.647 1.00 98.25 80 ILE A CA 1
ATOM 652 C C . ILE A 1 80 ? -15.584 -0.604 15.083 1.00 98.25 80 ILE A C 1
ATOM 654 O O . ILE A 1 80 ? -15.984 -0.222 16.180 1.00 98.25 80 ILE A O 1
ATOM 658 N N . GLU A 1 81 ? -16.317 -1.384 14.281 1.00 97.88 81 GLU A N 1
ATOM 659 C CA . GLU A 1 81 ? -17.649 -1.906 14.637 1.00 97.88 81 GLU A CA 1
ATOM 660 C C . GLU A 1 81 ? -17.604 -2.732 15.941 1.00 97.88 81 GLU A C 1
ATOM 662 O O . GLU A 1 81 ? -18.495 -2.617 16.780 1.00 97.88 81 GLU A O 1
ATOM 667 N N . ASP A 1 82 ? -16.506 -3.458 16.180 1.00 97.94 82 ASP A N 1
ATOM 668 C CA . ASP A 1 82 ? -16.223 -4.202 17.416 1.00 97.94 82 ASP A CA 1
ATOM 669 C C . ASP A 1 82 ? -15.644 -3.328 18.556 1.00 97.94 82 ASP A C 1
ATOM 671 O O . ASP A 1 82 ? -15.080 -3.845 19.534 1.00 97.94 82 ASP A O 1
ATOM 675 N N . GLY A 1 83 ? -15.717 -2.001 18.436 1.00 97.31 83 GLY A N 1
ATOM 676 C CA . GLY A 1 83 ? -15.365 -1.041 19.484 1.00 97.31 83 GLY A CA 1
ATOM 677 C C . GLY A 1 83 ? -13.911 -0.554 19.504 1.00 97.31 83 GLY A C 1
ATOM 678 O O . GLY A 1 83 ? -13.476 -0.018 20.525 1.00 97.31 83 GLY A O 1
ATOM 679 N N . ALA A 1 84 ? -13.125 -0.731 18.435 1.00 97.94 84 ALA A N 1
ATOM 680 C CA . ALA A 1 84 ? -11.826 -0.060 18.323 1.00 97.94 84 ALA A CA 1
ATOM 681 C C . ALA A 1 84 ? -12.001 1.439 18.053 1.00 97.94 84 ALA A C 1
ATOM 683 O O . ALA A 1 84 ? -12.557 1.822 17.031 1.00 97.94 84 ALA A O 1
ATOM 684 N N . ASN A 1 85 ? -11.449 2.282 18.929 1.00 96.44 85 ASN A N 1
ATOM 685 C CA . ASN A 1 85 ? -11.560 3.743 18.811 1.00 96.44 85 ASN A CA 1
ATOM 686 C C . ASN A 1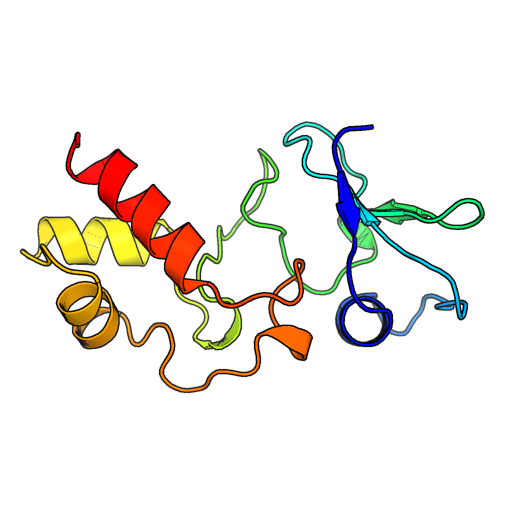 85 ? -10.200 4.438 18.671 1.00 96.44 85 ASN A C 1
ATOM 688 O O . ASN A 1 85 ? -10.121 5.641 18.435 1.00 96.44 85 ASN A O 1
ATOM 692 N N . THR A 1 86 ? -9.104 3.694 18.815 1.00 97.69 86 THR A N 1
ATOM 693 C CA . THR A 1 86 ? -7.743 4.207 18.663 1.00 97.69 86 THR A CA 1
ATOM 694 C C . THR A 1 86 ? -6.939 3.356 17.685 1.00 97.69 86 THR A C 1
ATOM 696 O O . THR A 1 86 ? -7.230 2.180 17.458 1.00 97.69 86 THR A O 1
ATOM 699 N N . LEU A 1 87 ? -5.860 3.927 17.136 1.00 97.31 87 LEU A N 1
ATOM 700 C CA . LEU A 1 87 ? -4.923 3.178 16.293 1.00 97.31 87 LEU A CA 1
ATOM 701 C C . LEU A 1 87 ? -4.375 1.943 17.031 1.00 97.31 87 LEU A C 1
ATOM 703 O O . LEU A 1 87 ? -4.166 0.896 16.421 1.00 97.31 87 LEU A O 1
ATOM 707 N N . LYS A 1 88 ? -4.164 2.053 18.349 1.00 98.06 88 LYS A N 1
ATOM 708 C CA . LYS A 1 88 ? -3.702 0.943 19.188 1.00 98.06 88 LYS A CA 1
ATOM 709 C C . LYS A 1 88 ? -4.733 -0.187 19.230 1.00 98.06 88 LYS A C 1
ATOM 711 O O . LYS A 1 88 ? -4.345 -1.342 19.080 1.00 98.06 88 LYS A O 1
ATOM 716 N N . ASP A 1 89 ? -6.016 0.134 19.377 1.00 98.19 89 ASP A N 1
ATOM 717 C CA . ASP A 1 89 ? -7.088 -0.870 19.396 1.00 98.19 89 ASP A CA 1
ATOM 718 C C . ASP A 1 89 ? -7.178 -1.605 18.057 1.00 98.19 89 ASP A C 1
ATOM 720 O O . ASP A 1 89 ? -7.230 -2.835 18.028 1.00 98.19 89 ASP A O 1
ATOM 724 N N . VAL A 1 90 ? -7.102 -0.864 16.944 1.00 98.38 90 VAL A N 1
ATOM 725 C CA . VAL A 1 90 ? -7.074 -1.445 15.593 1.00 98.38 90 VAL A CA 1
ATOM 726 C C . VAL A 1 90 ? -5.879 -2.385 15.432 1.00 98.38 90 VAL A C 1
ATOM 728 O O . VAL A 1 90 ? -6.044 -3.503 14.949 1.00 98.38 90 VAL A O 1
ATOM 731 N N . ILE A 1 91 ? -4.680 -1.986 15.867 1.00 98.06 91 ILE A N 1
ATOM 732 C CA . ILE A 1 91 ? -3.476 -2.834 15.818 1.00 98.06 91 ILE A CA 1
ATOM 733 C C . ILE A 1 91 ? -3.658 -4.114 16.645 1.00 98.06 91 ILE A C 1
ATOM 735 O O . ILE A 1 91 ? -3.299 -5.201 16.184 1.00 98.06 91 ILE A O 1
ATOM 739 N N . ILE A 1 92 ? -4.223 -4.005 17.852 1.00 98.12 92 ILE A N 1
ATOM 740 C CA . ILE A 1 92 ? -4.463 -5.152 18.737 1.00 98.12 92 ILE A CA 1
ATOM 741 C C . ILE A 1 92 ? -5.441 -6.133 18.087 1.00 98.12 92 ILE A C 1
ATOM 743 O O . ILE A 1 92 ? -5.129 -7.324 18.018 1.00 98.12 92 ILE A O 1
ATOM 747 N N . LYS A 1 93 ? -6.576 -5.638 17.575 1.00 98.19 93 LYS A N 1
ATOM 748 C CA . LYS A 1 93 ? -7.638 -6.468 16.988 1.00 98.19 93 LYS A CA 1
ATOM 749 C C . LYS A 1 93 ? -7.262 -7.073 15.635 1.00 98.19 93 LYS A C 1
ATOM 751 O O . LYS A 1 93 ? -7.532 -8.242 15.400 1.00 98.19 93 LYS A O 1
ATOM 756 N N . THR A 1 94 ? -6.631 -6.301 14.751 1.00 98.12 94 THR A N 1
ATOM 757 C CA . THR A 1 94 ? -6.363 -6.730 13.362 1.00 98.12 94 THR A CA 1
ATOM 758 C C . THR A 1 94 ? -4.992 -7.375 13.174 1.00 98.12 94 THR A C 1
ATOM 760 O O . THR A 1 94 ? -4.752 -8.0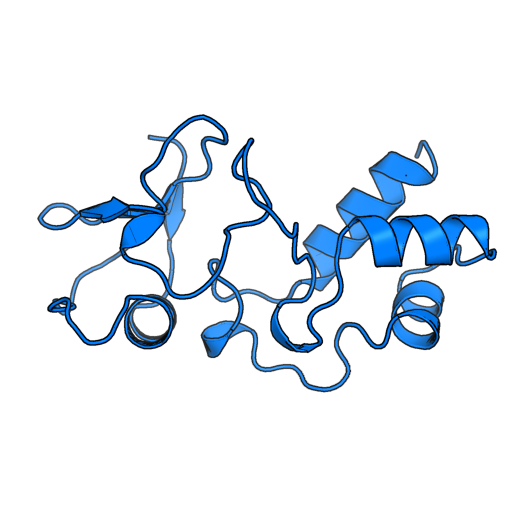66 12.191 1.00 98.12 94 THR A O 1
ATOM 763 N N . GLY A 1 95 ? -4.044 -7.117 14.078 1.00 97.81 95 GLY A N 1
ATOM 764 C CA . GLY A 1 95 ? -2.648 -7.506 13.884 1.00 97.81 95 GLY A CA 1
ATOM 765 C C . GLY A 1 95 ? -1.884 -6.659 12.861 1.00 97.81 95 GLY A C 1
ATOM 766 O O . GLY A 1 95 ? -0.742 -6.998 12.524 1.00 97.81 95 GLY A O 1
ATOM 767 N N . ALA A 1 96 ? -2.460 -5.549 12.384 1.00 97.50 96 ALA A N 1
ATOM 768 C CA . ALA A 1 96 ? -1.738 -4.571 11.580 1.00 97.50 96 ALA A CA 1
ATOM 769 C C . ALA A 1 96 ? -0.446 -4.137 12.290 1.00 97.50 96 ALA A C 1
ATOM 771 O O . ALA A 1 96 ? -0.375 -4.084 13.513 1.00 97.50 96 ALA A O 1
ATOM 772 N N . MET A 1 97 ? 0.595 -3.831 11.515 1.00 96.38 97 MET A N 1
ATOM 773 C CA . MET A 1 97 ? 1.883 -3.326 12.015 1.00 96.38 97 MET A CA 1
ATOM 774 C C . MET A 1 97 ? 2.703 -4.286 12.912 1.00 96.38 97 MET A C 1
ATOM 776 O O . MET A 1 97 ? 3.791 -3.902 13.334 1.00 96.38 97 MET A O 1
ATOM 780 N N . LYS A 1 98 ? 2.274 -5.536 13.157 1.00 92.19 98 LYS A N 1
ATOM 781 C CA . LYS A 1 98 ? 3.038 -6.502 13.982 1.00 92.19 98 LYS A CA 1
ATOM 782 C C . LYS A 1 98 ? 4.369 -6.955 13.356 1.00 92.19 98 LYS A C 1
ATOM 784 O O . LYS A 1 98 ? 5.352 -7.082 14.071 1.00 92.19 98 LYS A O 1
ATOM 789 N N . ASN A 1 99 ? 4.418 -7.150 12.034 1.00 92.06 99 ASN A N 1
ATOM 790 C CA . ASN A 1 99 ? 5.599 -7.641 11.301 1.00 92.06 99 ASN A CA 1
ATOM 791 C C . ASN A 1 99 ? 6.045 -6.633 10.229 1.00 92.06 99 ASN A C 1
ATOM 793 O O . ASN A 1 99 ? 5.986 -6.905 9.031 1.00 92.06 99 ASN A O 1
ATOM 797 N N . CYS A 1 100 ? 6.400 -5.415 10.642 1.00 94.12 100 CYS A N 1
ATOM 798 C CA . CYS A 1 100 ? 6.638 -4.308 9.715 1.00 94.12 100 CYS A CA 1
ATOM 799 C C . CYS A 1 100 ? 7.840 -4.542 8.784 1.00 94.12 100 CYS A C 1
ATOM 801 O O . CYS A 1 100 ? 8.982 -4.593 9.222 1.00 94.12 100 CYS A O 1
ATOM 803 N N . ASN A 1 101 ? 7.574 -4.557 7.478 1.00 97.06 101 ASN A N 1
ATOM 804 C CA . ASN A 1 101 ? 8.574 -4.502 6.411 1.00 97.06 101 ASN A CA 1
ATOM 805 C C . ASN A 1 101 ? 8.026 -3.682 5.226 1.00 97.06 101 ASN A C 1
ATOM 807 O O . ASN A 1 101 ? 7.890 -4.154 4.097 1.00 97.06 101 ASN A O 1
ATOM 811 N N . CYS A 1 102 ? 7.578 -2.458 5.524 1.00 97.50 102 CYS A N 1
ATOM 812 C CA . CYS A 1 102 ? 6.770 -1.656 4.602 1.00 97.50 102 CYS A CA 1
ATOM 813 C C . CYS A 1 102 ? 7.535 -1.208 3.351 1.00 97.50 102 CYS A C 1
ATOM 815 O O . CYS A 1 102 ? 6.917 -1.063 2.306 1.00 97.50 102 CYS A O 1
ATOM 817 N N . GLU A 1 103 ? 8.854 -1.032 3.438 1.00 96.31 103 GLU A N 1
ATOM 818 C CA . GLU A 1 103 ? 9.693 -0.706 2.277 1.00 96.31 103 GLU A CA 1
ATOM 819 C C . GLU A 1 103 ? 9.693 -1.829 1.223 1.00 96.31 103 GLU A C 1
ATOM 821 O O . GLU A 1 103 ? 9.939 -1.583 0.049 1.00 96.31 103 GLU A O 1
ATOM 826 N N . ILE A 1 104 ? 9.408 -3.067 1.634 1.00 96.88 104 ILE A N 1
ATOM 827 C CA . ILE A 1 104 ? 9.353 -4.227 0.739 1.00 96.88 104 ILE A CA 1
ATOM 828 C C . ILE A 1 104 ? 7.910 -4.550 0.349 1.00 96.88 104 ILE A C 1
ATOM 830 O O . ILE A 1 104 ? 7.634 -4.849 -0.808 1.00 96.88 104 ILE A O 1
ATOM 834 N N . ASN A 1 105 ? 6.983 -4.488 1.307 1.00 97.69 105 ASN A N 1
ATOM 835 C CA . ASN A 1 105 ? 5.630 -5.011 1.119 1.00 97.69 105 ASN A CA 1
ATOM 836 C C . ASN A 1 105 ? 4.593 -3.950 0.721 1.00 97.69 105 ASN A C 1
ATOM 838 O O . ASN A 1 105 ? 3.572 -4.307 0.141 1.00 97.69 105 ASN A O 1
ATOM 842 N N . ASN A 1 106 ? 4.785 -2.671 1.068 1.00 98.25 106 ASN A N 1
ATOM 843 C CA . ASN A 1 106 ? 3.812 -1.620 0.754 1.00 98.25 106 ASN A CA 1
ATOM 844 C C . ASN A 1 106 ? 4.164 -0.979 -0.598 1.00 98.25 106 ASN A C 1
ATOM 846 O O . ASN A 1 106 ? 5.283 -0.488 -0.730 1.00 98.25 106 ASN A O 1
ATOM 850 N N . PRO A 1 107 ? 3.230 -0.864 -1.561 1.00 98.06 107 PRO A N 1
ATOM 851 C CA . PRO A 1 107 ? 3.469 -0.190 -2.832 1.00 98.06 107 PRO A CA 1
ATOM 852 C C . PRO A 1 107 ? 4.027 1.226 -2.729 1.00 98.06 107 PRO A C 1
ATOM 854 O O . PRO A 1 107 ? 4.769 1.654 -3.608 1.00 98.06 107 PRO A O 1
ATOM 857 N N . ARG A 1 108 ? 3.721 1.951 -1.650 1.00 97.44 108 ARG A N 1
ATOM 858 C CA . ARG A 1 108 ? 4.268 3.294 -1.402 1.00 97.44 108 ARG A CA 1
ATOM 859 C C . ARG A 1 108 ? 5.632 3.284 -0.704 1.00 97.44 108 ARG A C 1
ATOM 861 O O . ARG A 1 108 ? 6.201 4.347 -0.492 1.00 97.44 108 ARG A O 1
ATOM 868 N N . GLY A 1 109 ? 6.121 2.123 -0.267 1.00 97.50 109 GLY A N 1
ATOM 869 C CA . GLY A 1 109 ? 7.350 1.977 0.518 1.00 97.50 109 GLY A CA 1
ATOM 870 C C . GLY A 1 109 ? 7.285 2.611 1.915 1.00 97.50 109 GLY A C 1
ATOM 871 O O . GLY A 1 109 ? 8.316 2.831 2.544 1.00 97.50 109 GLY A O 1
ATOM 872 N N . LYS A 1 110 ? 6.084 2.953 2.408 1.00 96.56 110 LYS A N 1
ATOM 873 C CA . LYS A 1 110 ? 5.860 3.727 3.644 1.00 96.56 110 LYS A CA 1
ATOM 874 C C . LYS A 1 110 ? 5.018 2.964 4.660 1.00 96.56 110 LYS A C 1
ATOM 876 O O . LYS A 1 110 ? 4.243 2.075 4.310 1.00 96.56 110 LYS A O 1
ATOM 881 N N . CYS A 1 111 ? 5.165 3.318 5.936 1.00 96.81 111 CYS A N 1
ATOM 882 C CA . CYS A 1 111 ? 4.363 2.729 7.004 1.00 96.81 111 CYS A CA 1
ATOM 883 C C . CYS A 1 111 ? 2.864 2.977 6.777 1.00 96.81 111 CYS A C 1
ATOM 885 O O . CYS A 1 111 ? 2.449 4.093 6.472 1.00 96.81 111 CYS A O 1
ATOM 887 N N . CYS A 1 112 ? 2.056 1.933 6.967 1.00 97.69 112 CYS A N 1
ATOM 888 C CA . CYS A 1 112 ? 0.601 1.979 6.802 1.00 97.69 112 CYS A CA 1
ATOM 889 C C . CYS A 1 112 ? -0.145 2.773 7.887 1.00 97.69 112 CYS A C 1
ATOM 891 O O . CYS A 1 112 ? -1.342 2.984 7.744 1.00 97.69 112 CYS A O 1
ATOM 893 N N . SER A 1 113 ? 0.518 3.231 8.954 1.00 97.25 113 SER A N 1
ATOM 894 C CA . SER A 1 113 ? -0.139 3.889 10.096 1.00 97.25 113 SER A CA 1
ATOM 895 C C . SER A 1 113 ? -1.012 5.084 9.699 1.00 97.25 113 SER A C 1
ATOM 897 O O . SER A 1 113 ? -2.110 5.237 10.227 1.00 97.25 113 SER A O 1
ATOM 899 N N . ASN A 1 114 ? -0.563 5.910 8.751 1.00 96.69 114 ASN A N 1
ATOM 900 C CA . ASN A 1 114 ? -1.345 7.047 8.258 1.00 96.69 114 ASN A CA 1
ATOM 901 C C . ASN A 1 114 ? -2.541 6.607 7.407 1.00 96.69 114 ASN A C 1
ATOM 903 O O . ASN A 1 114 ? -3.587 7.243 7.460 1.00 96.69 114 ASN A O 1
ATOM 907 N N . ASP A 1 115 ? -2.398 5.527 6.641 1.00 97.44 115 ASP A N 1
ATOM 908 C CA . ASP A 1 115 ? -3.496 4.996 5.835 1.00 97.44 115 ASP A CA 1
ATOM 909 C C . ASP A 1 115 ? -4.545 4.321 6.743 1.00 97.44 115 ASP A C 1
ATOM 911 O O . ASP A 1 115 ? -5.737 4.516 6.535 1.00 97.44 115 ASP A O 1
ATOM 915 N N . ILE A 1 116 ? -4.126 3.649 7.827 1.00 98.06 116 ILE A N 1
ATOM 916 C CA . ILE A 1 116 ? -5.036 3.143 8.871 1.00 98.06 116 ILE A CA 1
ATOM 917 C C . ILE A 1 116 ? -5.814 4.295 9.513 1.00 98.06 116 ILE A C 1
ATOM 919 O O . ILE A 1 116 ? -7.030 4.202 9.628 1.00 98.06 116 ILE A O 1
ATOM 923 N N . LYS A 1 117 ? -5.144 5.390 9.897 1.00 97.81 117 LYS A N 1
ATOM 924 C CA . LYS A 1 117 ? -5.815 6.564 10.485 1.00 97.81 117 LYS A CA 1
ATOM 925 C C . LYS A 1 117 ? -6.881 7.150 9.559 1.00 97.81 117 LYS A C 1
ATOM 927 O O . LYS A 1 117 ? -7.981 7.401 10.019 1.00 97.81 117 LYS A O 1
ATOM 932 N N . LYS A 1 118 ? -6.601 7.273 8.259 1.00 97.19 118 LYS A N 1
ATOM 933 C CA . LYS A 1 118 ? -7.593 7.744 7.275 1.00 97.19 118 LYS A CA 1
ATOM 934 C C . LYS A 1 118 ? -8.799 6.818 7.154 1.00 97.19 118 LYS A C 1
ATOM 936 O O . LYS A 1 118 ? -9.922 7.276 6.984 1.00 97.19 118 LYS A O 1
ATOM 941 N N . VAL A 1 119 ? -8.569 5.507 7.218 1.00 97.75 119 VAL A N 1
ATOM 942 C CA . VAL A 1 119 ? -9.659 4.524 7.239 1.00 97.75 119 VAL A CA 1
ATOM 943 C C . VAL A 1 119 ? -10.477 4.668 8.522 1.00 97.75 119 VAL A C 1
ATOM 945 O O . VAL A 1 119 ? -11.701 4.632 8.464 1.00 97.75 119 VAL A O 1
ATOM 948 N N . MET A 1 120 ? -9.824 4.892 9.664 1.00 97.69 120 MET A N 1
ATOM 949 C CA . MET A 1 120 ? -10.523 5.181 10.914 1.00 97.69 120 MET A CA 1
ATOM 950 C C . MET A 1 120 ? -11.356 6.462 10.818 1.00 97.69 120 MET A C 1
ATOM 952 O O . MET A 1 120 ? -12.540 6.403 11.110 1.00 97.69 120 MET A O 1
ATOM 956 N N . GLU A 1 121 ? -10.788 7.574 10.345 1.00 96.88 121 GLU A N 1
ATOM 957 C CA . GLU A 1 121 ? -11.501 8.844 10.114 1.00 96.88 121 GLU A CA 1
ATOM 958 C C . GLU A 1 121 ? -12.761 8.625 9.263 1.00 96.88 121 GLU A C 1
ATOM 960 O O . GLU A 1 121 ? -13.872 8.976 9.665 1.00 96.88 121 GLU A O 1
ATOM 965 N N . LYS A 1 122 ? -12.610 7.900 8.146 1.00 96.31 122 LYS A N 1
ATOM 966 C CA . LYS A 1 122 ? -13.707 7.538 7.241 1.00 96.31 122 LYS A CA 1
ATOM 967 C C . LYS A 1 122 ? -14.855 6.793 7.935 1.00 96.31 122 LYS A C 1
ATOM 969 O O . LYS A 1 122 ? -16.011 7.090 7.647 1.00 96.31 122 LYS A O 1
ATOM 974 N N . TYR A 1 123 ? -14.563 5.800 8.779 1.00 97.06 123 TYR A N 1
ATOM 975 C CA . TYR A 1 123 ? -15.592 4.936 9.385 1.00 97.06 123 TYR A CA 1
ATOM 976 C C . TYR A 1 123 ? -16.070 5.402 10.763 1.00 97.06 123 TYR A C 1
ATOM 978 O O . TYR A 1 123 ? -17.147 5.000 11.193 1.00 97.06 123 TYR A O 1
ATOM 986 N N . MET A 1 124 ? -15.309 6.262 11.438 1.00 94.06 124 MET A N 1
ATOM 987 C CA . MET A 1 124 ? -15.710 6.902 12.693 1.00 94.06 124 MET A CA 1
ATOM 988 C C . MET A 1 124 ? -16.462 8.220 12.462 1.00 94.06 124 MET A C 1
ATOM 990 O O . MET A 1 124 ? -17.094 8.719 13.389 1.00 94.06 124 MET A O 1
ATOM 994 N N . GLY A 1 125 ? -16.421 8.774 11.244 1.00 86.12 125 GLY A N 1
ATOM 995 C CA . GLY A 1 125 ? -17.110 10.019 10.898 1.00 86.12 125 GLY A CA 1
ATOM 996 C C . GLY A 1 125 ? -16.477 11.260 11.532 1.00 86.12 125 GLY A C 1
ATOM 997 O O . GLY A 1 125 ? -17.207 12.183 11.894 1.00 86.12 125 GLY A O 1
ATOM 998 N N . ILE A 1 126 ? -15.149 11.256 11.694 1.00 72.50 126 ILE A N 1
ATOM 999 C CA . ILE A 1 126 ? -14.354 12.354 12.275 1.00 72.50 126 ILE A CA 1
ATOM 1000 C C . ILE A 1 126 ? -13.502 13.066 11.226 1.00 72.50 126 ILE A C 1
ATOM 1002 O O . ILE A 1 126 ? -13.122 12.413 10.228 1.00 72.50 126 ILE A O 1
#

Secondary structure (DSSP, 8-state):
--EEEE-HHHHHHHB-TTS---SS-EEEE--TT--EEEE-SS-EEEGGGBSS--TTSTT-SS-EEETTTTEEHHHHHHHHHTT--SHHHHHHHH-TTTT--HHHHSTTSS-THHHHHHHHHHHHT-

pLDDT: mean 96.7, std 4.33, range [62.62, 98.69]

Radius of gyration: 15.04 Å; chains: 1; bounding box: 36×24×39 Å

Sequence (126 aa):
MKGEGVSLKTVKHLVKEDKLVKDLNYSICLNEDCDVVYYSDDVIYKKEDVKVPVWFKRDANPKYICYCSRVTEEDIKRAIEDGANTLKDVIIKTGAMKNCNCEINNPRGKCCSNDIKKVMEKYMGI

InterPro domains:
  IPR007419 BFD-like [2Fe-2S]-binding domain [PF04324] (64-120)
  IPR040890 CopZ, zinc binding domain [PF18423] (2-51)
  IPR041854 BFD-like [2Fe-2S]-binding domain superfamily [G3DSA:1.10.10.1100] (53-122)

Foldseek 3Di:
DDWDWADLLQVVQFFDPVDDRDPFTKTADQDQADQWGIDDPVDTDGCVRTPAFQLSRVPGPFNQLQQQLSFGLVLLLVQVVVPDLDLVSSCVRRVRPVRDPQLNGPSRNDHSSVVSVVSSCVNVVD

Organism: NCBI:txid857293